Protein AF-A0A097SPN0-F1 (afdb_monomer_lite)

Foldseek 3Di:
DDFFLAPPGRDPQWDWDQADDDPPDDDSDTGIHHPVVNVQSVDNPFDKDQDDPPDDRHIYGAQSLLVPPDKDFPFWDLDWDWAADDDDDDDGPRTATWTWTFIDRPNDDGTDTDTDGDPPPCVVVVNVVSVVVVVVVVPDPPDD

Radius of gyration: 19.62 Å; chains: 1; bounding box: 49×32×49 Å

Sequence (144 aa):
MSTCEALGCARTDVRPHTLKKTSGFEFPAEAVLCPEHIAITSNPSSEWIFSPDGMPRTLLVGNDLSTLDEYVVTHLDASIGSGSTLRVEAPVVDDGYYLTLHARRRGEPSPTAMKLQIPLGQEKKIAQQLEEVAGLLRTMPDIE

Structure (mmCIF, N/CA/C/O backbone):
data_AF-A0A097SPN0-F1
#
_entry.id   AF-A0A097SPN0-F1
#
loop_
_atom_site.group_PDB
_atom_site.id
_atom_site.type_symbol
_atom_site.label_atom_id
_atom_site.label_alt_id
_atom_site.label_comp_id
_atom_site.label_asym_id
_atom_site.label_entity_id
_atom_site.label_seq_id
_atom_site.pdbx_PDB_ins_code
_atom_site.Cartn_x
_atom_site.Cartn_y
_atom_site.Cartn_z
_atom_site.occupancy
_atom_site.B_iso_or_equiv
_atom_site.auth_seq_id
_atom_site.auth_comp_id
_atom_site.auth_asym_id
_atom_site.auth_atom_id
_atom_site.pdbx_PDB_model_num
ATOM 1 N N . MET A 1 1 ? 16.396 -13.860 -23.520 1.00 62.47 1 MET A N 1
ATOM 2 C CA . MET A 1 1 ? 16.611 -12.455 -23.114 1.00 62.47 1 MET A CA 1
ATOM 3 C C . MET A 1 1 ? 15.811 -12.233 -21.851 1.00 62.47 1 MET A C 1
ATOM 5 O O . MET A 1 1 ? 14.666 -12.664 -21.825 1.00 62.47 1 MET A O 1
ATOM 9 N N . SER A 1 2 ? 16.411 -11.649 -20.817 1.00 80.88 2 SER A N 1
ATOM 10 C CA . SER A 1 2 ? 15.674 -11.289 -19.603 1.00 80.88 2 SER A CA 1
ATOM 11 C C . SER A 1 2 ? 14.821 -10.052 -19.877 1.00 80.88 2 SER A C 1
ATOM 13 O O . SER A 1 2 ? 15.270 -9.133 -20.562 1.00 80.88 2 SER A O 1
ATOM 15 N N . THR A 1 3 ? 13.594 -10.047 -19.372 1.00 90.25 3 THR A N 1
ATOM 16 C CA . THR A 1 3 ? 12.684 -8.897 -19.412 1.00 90.25 3 THR A CA 1
ATOM 17 C C . THR A 1 3 ? 12.626 -8.237 -18.043 1.00 90.25 3 THR A C 1
ATOM 19 O O . THR A 1 3 ? 13.098 -8.794 -17.052 1.00 90.25 3 THR A O 1
ATOM 22 N N . CYS A 1 4 ? 12.068 -7.031 -17.993 1.00 91.69 4 CYS A N 1
ATOM 23 C CA . CYS A 1 4 ? 11.848 -6.322 -16.741 1.00 91.69 4 CYS A CA 1
ATOM 24 C C . CYS A 1 4 ? 10.912 -7.141 -15.843 1.00 91.69 4 CYS A C 1
ATOM 26 O O . CYS A 1 4 ? 9.898 -7.644 -16.315 1.00 91.69 4 CYS A O 1
ATOM 28 N N . GLU A 1 5 ? 11.216 -7.234 -14.549 1.00 91.19 5 GLU A N 1
ATOM 29 C CA . GLU A 1 5 ? 10.370 -7.939 -13.573 1.00 91.19 5 GLU A CA 1
ATOM 30 C C . GLU A 1 5 ? 9.100 -7.151 -13.193 1.00 91.19 5 GLU A C 1
ATOM 32 O O . GLU A 1 5 ? 8.310 -7.619 -12.380 1.00 91.19 5 GLU A O 1
ATOM 37 N N . ALA A 1 6 ? 8.872 -5.966 -13.767 1.00 90.00 6 ALA A N 1
ATOM 38 C CA . ALA A 1 6 ? 7.634 -5.217 -13.572 1.00 90.00 6 ALA A CA 1
ATOM 39 C C . ALA A 1 6 ? 6.478 -5.870 -14.329 1.00 90.00 6 ALA A C 1
ATOM 41 O O . ALA A 1 6 ? 6.633 -6.234 -15.500 1.00 90.00 6 ALA A O 1
ATOM 42 N N . LEU A 1 7 ? 5.328 -6.009 -13.665 1.00 88.56 7 LEU A N 1
ATOM 43 C CA . LEU A 1 7 ? 4.143 -6.625 -14.252 1.00 88.56 7 LEU A CA 1
ATOM 44 C C . LEU A 1 7 ? 3.793 -5.941 -15.583 1.00 88.56 7 LEU A C 1
ATOM 46 O O . LEU A 1 7 ? 3.774 -4.721 -15.695 1.00 88.56 7 LEU A O 1
ATOM 50 N N . GLY A 1 8 ? 3.587 -6.742 -16.631 1.00 86.88 8 GLY A N 1
ATOM 51 C CA . GLY A 1 8 ? 3.228 -6.236 -17.961 1.00 86.88 8 GLY A CA 1
ATOM 52 C C . GLY A 1 8 ? 4.340 -5.493 -18.720 1.00 86.88 8 GLY A C 1
ATOM 53 O O . GLY A 1 8 ? 4.116 -5.070 -19.855 1.00 86.88 8 GLY A O 1
ATOM 54 N N . CYS A 1 9 ? 5.548 -5.352 -18.166 1.00 90.38 9 CYS A N 1
ATOM 55 C CA . CYS A 1 9 ? 6.640 -4.651 -18.835 1.00 90.38 9 CYS A CA 1
ATOM 56 C C . CYS A 1 9 ? 7.409 -5.568 -19.804 1.00 90.38 9 CYS A C 1
ATOM 58 O O . CYS A 1 9 ? 8.071 -6.522 -19.404 1.00 90.38 9 CYS A O 1
ATOM 60 N N . ALA A 1 10 ? 7.398 -5.229 -21.096 1.00 92.19 10 ALA A N 1
ATOM 61 C CA . ALA A 1 10 ? 8.094 -5.983 -22.147 1.00 92.19 10 ALA A CA 1
ATOM 62 C C . ALA A 1 10 ? 9.530 -5.497 -22.439 1.00 92.19 10 ALA A C 1
ATOM 64 O O . ALA A 1 10 ? 10.173 -5.978 -23.373 1.00 92.19 10 ALA A O 1
ATOM 65 N N . ARG A 1 11 ? 10.043 -4.521 -21.679 1.00 93.19 11 ARG A N 1
ATOM 66 C CA . ARG A 1 11 ? 11.384 -3.963 -21.902 1.00 93.19 11 ARG A CA 1
ATOM 67 C C . ARG A 1 11 ? 12.483 -4.984 -21.616 1.00 93.19 11 ARG A C 1
ATOM 69 O O . ARG A 1 11 ? 12.406 -5.741 -20.649 1.00 93.19 11 ARG A O 1
ATOM 76 N N . THR A 1 12 ? 13.521 -4.961 -22.447 1.00 93.44 12 THR A N 1
ATOM 77 C CA . THR A 1 12 ? 14.679 -5.871 -22.383 1.00 93.44 12 THR A CA 1
ATOM 78 C C . THR A 1 12 ? 15.987 -5.156 -22.045 1.00 93.44 12 THR A C 1
ATOM 80 O O . THR A 1 12 ? 17.001 -5.809 -21.815 1.00 93.44 12 THR A O 1
ATOM 83 N N . ASP A 1 13 ? 15.993 -3.823 -22.017 1.00 95.06 13 ASP A N 1
ATOM 84 C CA . ASP A 1 13 ? 17.093 -2.986 -21.537 1.00 95.06 13 ASP A CA 1
ATOM 85 C C . ASP A 1 13 ? 17.121 -2.999 -20.003 1.00 95.06 13 ASP A C 1
ATOM 87 O O . ASP A 1 13 ? 16.783 -2.028 -19.337 1.00 95.06 13 ASP A O 1
ATOM 91 N N . VAL A 1 14 ? 17.467 -4.146 -19.423 1.00 94.38 14 VAL A N 1
ATOM 92 C CA . VAL A 1 14 ? 17.341 -4.390 -17.982 1.00 94.38 14 VAL A CA 1
ATOM 93 C C . VAL A 1 14 ? 18.682 -4.558 -17.290 1.00 94.38 14 VAL A C 1
ATOM 95 O O . VAL A 1 14 ? 19.665 -4.991 -17.891 1.00 94.38 14 VAL A O 1
ATOM 98 N N . ARG A 1 15 ? 18.717 -4.242 -15.995 1.00 92.88 15 ARG A N 1
ATOM 99 C CA . ARG A 1 15 ? 19.872 -4.472 -15.124 1.00 92.88 15 ARG A CA 1
ATOM 100 C C . ARG A 1 15 ? 19.431 -4.839 -13.704 1.00 92.88 15 ARG A C 1
ATOM 102 O O . ARG A 1 15 ? 18.342 -4.429 -13.297 1.00 92.88 15 ARG A O 1
ATOM 109 N N . PRO A 1 16 ? 20.266 -5.566 -12.943 1.00 91.44 16 PRO A N 1
ATOM 110 C CA . PRO A 1 16 ? 20.047 -5.752 -11.516 1.00 91.44 16 PRO A CA 1
ATOM 111 C C . PRO A 1 16 ? 19.952 -4.406 -10.789 1.00 91.44 16 PRO A C 1
ATOM 113 O O . PRO A 1 16 ? 20.699 -3.468 -11.083 1.00 91.44 16 PRO A O 1
ATOM 116 N N . HIS A 1 17 ? 19.030 -4.319 -9.842 1.00 90.31 17 HIS A N 1
ATOM 117 C CA . HIS A 1 17 ? 18.793 -3.160 -9.002 1.00 90.31 17 HIS A CA 1
ATOM 118 C C . HIS A 1 17 ? 18.458 -3.617 -7.585 1.00 90.31 17 HIS A C 1
ATOM 120 O O . HIS A 1 17 ? 17.536 -4.404 -7.373 1.00 90.31 17 HIS A O 1
ATOM 126 N N . THR A 1 18 ? 19.213 -3.114 -6.613 1.00 87.69 18 THR A N 1
ATOM 127 C CA . THR A 1 18 ? 18.944 -3.349 -5.196 1.00 87.69 18 THR A CA 1
ATOM 128 C C . THR A 1 18 ? 17.775 -2.482 -4.753 1.00 87.69 18 THR A C 1
ATOM 130 O O . THR A 1 18 ? 17.868 -1.252 -4.776 1.00 87.69 18 THR A O 1
ATOM 133 N N . LEU A 1 19 ? 16.685 -3.122 -4.336 1.00 83.19 19 LEU A N 1
ATOM 134 C CA . LEU A 1 19 ? 15.524 -2.426 -3.799 1.00 83.19 19 LEU A CA 1
ATOM 135 C C . LEU A 1 19 ? 15.856 -1.835 -2.422 1.00 83.19 19 LEU A C 1
ATOM 137 O O . LEU A 1 19 ? 16.489 -2.477 -1.581 1.00 83.19 19 LEU A O 1
ATOM 141 N N . LYS A 1 20 ? 15.453 -0.581 -2.192 1.00 71.94 20 LYS A N 1
ATOM 142 C CA . LYS A 1 20 ? 15.627 0.075 -0.891 1.00 71.94 20 LYS A CA 1
ATOM 143 C C . LYS A 1 20 ? 14.583 -0.449 0.094 1.00 71.94 20 LYS A C 1
ATOM 145 O O . LYS A 1 20 ? 13.440 -0.687 -0.284 1.00 71.94 20 LYS A O 1
ATOM 150 N N . LYS A 1 21 ? 14.968 -0.579 1.367 1.00 62.38 21 LYS A N 1
ATOM 151 C CA . LYS A 1 21 ? 14.056 -0.970 2.449 1.00 62.38 21 LYS A CA 1
ATOM 152 C C . LYS A 1 21 ? 12.933 0.066 2.564 1.00 62.38 21 LYS A C 1
ATOM 154 O O . LYS A 1 21 ? 13.217 1.243 2.775 1.00 62.38 21 LYS A O 1
ATOM 159 N N . THR A 1 22 ? 11.684 -0.369 2.437 1.00 57.62 22 THR A N 1
ATOM 160 C CA . THR A 1 22 ? 10.501 0.456 2.708 1.00 57.62 22 THR A CA 1
ATOM 161 C C . THR A 1 22 ? 9.946 0.120 4.092 1.00 57.62 22 THR A C 1
ATOM 163 O O . THR A 1 22 ? 10.174 -0.966 4.635 1.00 57.62 22 THR A O 1
ATOM 166 N N . SER A 1 23 ? 9.264 1.078 4.719 1.00 46.28 23 SER A N 1
ATOM 167 C CA . SER A 1 23 ? 8.588 0.878 6.000 1.00 46.28 23 SER A CA 1
ATOM 168 C C . SER A 1 23 ? 7.436 -0.116 5.819 1.00 46.28 23 SER A C 1
ATOM 170 O O . SER A 1 23 ? 6.386 0.221 5.287 1.00 46.28 23 SER A O 1
ATOM 172 N N . GLY A 1 24 ? 7.641 -1.363 6.246 1.00 44.56 24 GLY A N 1
ATOM 173 C CA . GLY A 1 24 ? 6.582 -2.378 6.322 1.00 44.56 24 GLY A CA 1
ATOM 174 C C . GLY A 1 24 ? 6.875 -3.693 5.606 1.00 44.56 24 GLY A C 1
ATOM 175 O O . GLY A 1 24 ? 6.220 -4.681 5.914 1.00 44.56 24 GLY A O 1
ATOM 176 N N . PHE A 1 25 ? 7.882 -3.749 4.730 1.00 49.34 25 PHE A N 1
ATOM 177 C CA . PHE A 1 25 ? 8.277 -4.995 4.075 1.00 49.34 25 PHE A CA 1
ATOM 178 C C . PHE A 1 25 ? 9.802 -5.120 3.987 1.00 49.34 25 PHE A C 1
ATOM 180 O O . PHE A 1 25 ? 10.491 -4.298 3.380 1.00 49.34 25 PHE A O 1
ATOM 187 N N . GLU A 1 26 ? 10.354 -6.152 4.628 1.00 47.19 26 GLU A N 1
ATOM 188 C CA . GLU A 1 26 ? 11.781 -6.456 4.557 1.00 47.19 26 GLU A CA 1
ATOM 189 C C . GLU A 1 26 ? 12.088 -7.209 3.263 1.00 47.19 26 GLU A C 1
ATOM 191 O O . GLU A 1 26 ? 11.953 -8.425 3.199 1.00 47.19 26 GLU A O 1
ATOM 196 N N . PHE A 1 27 ? 12.537 -6.501 2.228 1.00 54.91 27 PHE A N 1
ATOM 197 C CA . PHE A 1 27 ? 13.043 -7.152 1.023 1.00 54.91 27 PHE A CA 1
ATOM 198 C C . PHE A 1 27 ? 14.456 -6.664 0.704 1.00 54.91 27 PHE A C 1
ATOM 200 O O . PHE A 1 27 ? 14.617 -5.679 -0.014 1.00 54.91 27 PHE A O 1
ATOM 207 N N . PRO A 1 28 ? 15.512 -7.362 1.164 1.00 57.75 28 PRO A N 1
ATOM 208 C CA . PRO A 1 28 ? 16.837 -7.250 0.563 1.00 57.75 28 PRO A CA 1
ATOM 209 C C . PRO A 1 28 ? 16.848 -7.989 -0.789 1.00 57.75 28 PRO A C 1
ATOM 211 O O . PRO A 1 28 ? 17.666 -8.875 -1.021 1.00 57.75 28 PRO A O 1
ATOM 214 N N . ALA A 1 29 ? 15.883 -7.695 -1.663 1.00 68.75 29 ALA A N 1
ATOM 215 C CA . ALA A 1 29 ? 15.743 -8.357 -2.949 1.00 68.75 29 ALA A CA 1
ATOM 216 C C . ALA A 1 29 ? 16.426 -7.517 -4.034 1.00 68.75 29 ALA A C 1
ATOM 218 O O . ALA A 1 29 ? 16.119 -6.340 -4.231 1.00 68.75 29 ALA A O 1
ATOM 219 N N . GLU A 1 30 ? 17.362 -8.133 -4.751 1.00 82.50 30 GLU A N 1
ATOM 220 C CA . GLU A 1 30 ? 17.774 -7.640 -6.062 1.00 82.50 30 GLU A CA 1
ATOM 221 C C . GLU A 1 30 ? 16.672 -7.958 -7.075 1.00 82.50 30 GLU A C 1
ATOM 223 O O . GLU A 1 30 ? 16.174 -9.086 -7.105 1.00 82.50 30 GLU A O 1
ATOM 228 N N . ALA A 1 31 ? 16.306 -6.976 -7.899 1.00 87.25 31 ALA A N 1
ATOM 229 C CA . ALA A 1 31 ? 15.339 -7.116 -8.983 1.00 87.25 31 ALA A CA 1
ATOM 230 C C . ALA A 1 31 ? 15.976 -6.763 -10.335 1.00 87.25 31 ALA A C 1
ATOM 232 O O . ALA A 1 31 ? 16.858 -5.908 -10.410 1.00 87.25 31 ALA A O 1
ATOM 233 N N . VAL A 1 32 ? 15.538 -7.397 -11.421 1.00 91.62 32 VAL A N 1
ATOM 234 C CA . VAL A 1 32 ? 15.996 -7.097 -12.788 1.00 91.62 32 VAL A CA 1
ATOM 235 C C . VAL A 1 32 ? 15.021 -6.115 -13.435 1.00 91.62 32 VAL A C 1
ATOM 237 O O . VAL A 1 32 ? 13.925 -6.486 -13.853 1.00 91.62 32 VAL A O 1
ATOM 240 N N . LEU A 1 33 ? 15.415 -4.842 -13.520 1.00 92.31 33 LEU A N 1
ATOM 241 C CA . LEU A 1 33 ? 14.529 -3.736 -13.896 1.00 92.31 33 LEU A CA 1
ATOM 242 C C . LEU A 1 33 ? 15.084 -2.909 -15.063 1.00 92.31 33 LEU A C 1
ATOM 244 O O . LEU A 1 33 ? 16.298 -2.794 -15.245 1.00 92.31 33 LEU A O 1
ATOM 248 N N . CYS A 1 34 ? 14.189 -2.301 -15.843 1.00 95.19 34 CYS A N 1
ATOM 249 C CA . CYS A 1 34 ? 14.538 -1.300 -16.856 1.00 95.19 34 CYS A CA 1
ATOM 250 C C . CYS A 1 34 ? 14.760 0.092 -16.216 1.00 95.19 34 CYS A C 1
ATOM 252 O O . CYS A 1 34 ? 14.366 0.301 -15.062 1.00 95.19 34 CYS A O 1
ATOM 254 N N . PRO A 1 35 ? 15.356 1.074 -16.926 1.00 95.88 35 PRO A N 1
ATOM 255 C CA . PRO A 1 35 ? 15.675 2.391 -16.365 1.00 95.88 35 PRO A CA 1
ATOM 256 C C . PRO A 1 35 ? 14.486 3.124 -15.728 1.00 95.88 35 PRO A C 1
ATOM 258 O O . PRO A 1 35 ? 14.656 3.802 -14.720 1.00 95.88 35 PRO A O 1
ATOM 261 N N . GLU A 1 36 ? 13.288 2.958 -16.286 1.00 94.38 36 GLU A N 1
ATOM 262 C CA . GLU A 1 36 ? 12.057 3.581 -15.790 1.00 94.38 36 GLU A CA 1
ATOM 263 C C . GLU A 1 36 ? 11.623 3.016 -14.435 1.00 94.38 36 GLU A C 1
ATOM 265 O O . GLU A 1 36 ? 11.417 3.772 -13.488 1.00 94.38 36 GLU A O 1
ATOM 270 N N . HIS A 1 37 ? 11.571 1.690 -14.294 1.00 92.81 37 HIS A N 1
ATOM 271 C CA . HIS A 1 37 ? 11.190 1.067 -13.026 1.00 92.81 37 HIS A CA 1
ATOM 272 C C . HIS A 1 37 ? 12.245 1.259 -11.940 1.00 92.81 37 HIS A C 1
ATOM 274 O O . HIS A 1 37 ? 11.885 1.384 -10.777 1.00 92.81 37 HIS A O 1
ATOM 280 N N . ILE A 1 38 ? 13.524 1.385 -12.310 1.00 92.75 38 ILE A N 1
ATOM 281 C CA . ILE A 1 38 ? 14.576 1.787 -11.367 1.00 92.75 38 ILE A CA 1
ATOM 282 C C . ILE A 1 38 ? 14.314 3.191 -10.819 1.00 92.75 38 ILE A C 1
ATOM 284 O O . ILE A 1 38 ? 14.524 3.429 -9.631 1.00 92.75 38 ILE A O 1
ATOM 288 N N . ALA A 1 39 ? 13.867 4.127 -11.661 1.00 91.75 39 ALA A N 1
ATOM 289 C CA . ALA A 1 39 ? 13.537 5.476 -11.213 1.00 91.75 39 ALA A CA 1
ATOM 290 C C . ALA A 1 39 ? 12.357 5.465 -10.226 1.00 91.75 39 ALA A C 1
ATOM 292 O O . ALA A 1 39 ? 12.427 6.139 -9.200 1.00 91.75 39 ALA A O 1
ATOM 293 N N . ILE A 1 40 ? 11.329 4.649 -10.492 1.00 89.44 40 ILE A N 1
ATOM 294 C CA . ILE A 1 40 ? 10.176 4.460 -9.598 1.00 89.44 40 ILE A CA 1
ATOM 295 C C . ILE A 1 40 ? 10.619 3.860 -8.258 1.00 89.44 40 ILE A C 1
ATOM 297 O O . ILE A 1 40 ? 10.364 4.452 -7.215 1.00 89.44 40 ILE A O 1
ATOM 301 N N . THR A 1 41 ? 11.341 2.734 -8.257 1.00 87.56 41 THR A N 1
ATOM 302 C CA . THR A 1 41 ? 11.749 2.053 -7.012 1.00 87.56 41 THR A CA 1
ATOM 303 C C . THR A 1 41 ? 12.795 2.826 -6.210 1.00 87.56 41 THR A C 1
ATOM 305 O O . THR A 1 41 ? 12.975 2.589 -5.016 1.00 87.56 41 THR A O 1
ATOM 308 N N . SER A 1 42 ? 13.492 3.770 -6.846 1.00 86.50 42 SER A N 1
ATOM 309 C CA . SER A 1 42 ? 14.458 4.652 -6.184 1.00 86.50 42 SER A CA 1
ATOM 310 C C . SER A 1 42 ? 13.823 5.894 -5.555 1.00 86.50 42 SER A C 1
ATOM 312 O O . SER A 1 42 ? 14.483 6.533 -4.728 1.00 86.50 42 SER A O 1
ATOM 314 N N . ASN A 1 43 ? 12.592 6.244 -5.947 1.00 83.81 43 ASN A N 1
ATOM 315 C CA . ASN A 1 43 ? 11.868 7.410 -5.459 1.00 83.81 43 ASN A CA 1
ATOM 316 C C . ASN A 1 43 ? 11.113 7.066 -4.157 1.00 83.81 43 ASN A C 1
ATOM 318 O O . ASN A 1 43 ? 10.209 6.231 -4.195 1.00 83.81 43 ASN A O 1
ATOM 322 N N . PRO A 1 44 ? 11.429 7.712 -3.017 1.00 75.81 44 PRO A N 1
ATOM 323 C CA . PRO A 1 44 ? 10.780 7.418 -1.737 1.00 75.81 44 PRO A CA 1
ATOM 324 C C . PRO A 1 44 ? 9.276 7.728 -1.721 1.00 75.81 44 PRO A C 1
ATOM 326 O O . PRO A 1 44 ? 8.547 7.127 -0.941 1.00 75.81 44 PRO A O 1
ATOM 329 N N . SER A 1 45 ? 8.797 8.628 -2.583 1.00 77.19 45 SER A N 1
ATOM 330 C CA . SER A 1 45 ? 7.375 8.984 -2.671 1.00 77.19 45 SER A CA 1
ATOM 331 C C . SER A 1 45 ? 6.572 8.053 -3.586 1.00 77.19 45 SER A C 1
ATOM 333 O O . SER A 1 45 ? 5.365 8.230 -3.728 1.00 77.19 45 SER A O 1
ATOM 335 N N . SER A 1 46 ? 7.225 7.108 -4.267 1.00 80.94 46 SER A N 1
ATOM 336 C CA . SER A 1 46 ? 6.553 6.166 -5.163 1.00 80.94 46 SER A CA 1
ATOM 337 C C . SER A 1 46 ? 6.139 4.905 -4.419 1.00 80.94 46 SER A C 1
ATOM 339 O O . SER A 1 46 ? 6.944 4.284 -3.729 1.00 80.94 46 SER A O 1
ATOM 341 N N . GLU A 1 47 ? 4.891 4.485 -4.613 1.00 80.00 47 GLU A N 1
ATOM 342 C CA . GLU A 1 47 ? 4.413 3.200 -4.114 1.00 80.00 47 GLU A CA 1
ATOM 343 C C . GLU A 1 47 ? 4.810 2.073 -5.066 1.00 80.00 47 GLU A C 1
ATOM 345 O O . GLU A 1 47 ? 4.569 2.141 -6.275 1.00 80.00 47 GLU A O 1
ATOM 350 N N . TRP A 1 48 ? 5.388 1.013 -4.512 1.00 85.19 48 TRP A N 1
ATOM 351 C CA . TRP A 1 48 ? 5.715 -0.207 -5.234 1.00 85.19 48 TRP A CA 1
ATOM 352 C C . TRP A 1 48 ? 5.792 -1.385 -4.261 1.00 85.19 48 TRP A C 1
ATOM 354 O O . TRP A 1 48 ? 6.103 -1.211 -3.082 1.00 85.19 48 TRP A O 1
ATOM 364 N N . ILE A 1 49 ? 5.510 -2.587 -4.759 1.00 81.88 49 ILE A N 1
ATOM 365 C CA . ILE A 1 49 ? 5.653 -3.844 -4.019 1.00 81.88 49 ILE A CA 1
ATOM 366 C C . ILE A 1 49 ? 6.388 -4.836 -4.912 1.00 81.88 49 ILE A C 1
ATOM 368 O O . ILE A 1 49 ? 6.035 -5.012 -6.075 1.00 81.88 49 ILE A O 1
ATOM 372 N N . PHE A 1 50 ? 7.411 -5.494 -4.372 1.00 82.56 50 PHE A N 1
ATOM 373 C CA . PHE A 1 50 ? 8.023 -6.655 -5.011 1.00 82.56 50 PHE A CA 1
ATOM 374 C C . PHE A 1 50 ? 7.426 -7.907 -4.380 1.00 82.56 50 PHE A C 1
ATOM 376 O O . PHE A 1 50 ? 7.393 -7.994 -3.155 1.00 82.56 50 PHE A O 1
ATOM 383 N N . SER A 1 51 ? 6.892 -8.800 -5.218 1.00 72.56 51 SER A N 1
ATOM 384 C CA . SER A 1 51 ? 5.960 -9.862 -4.823 1.00 72.56 51 SER A CA 1
ATOM 385 C C . SER A 1 51 ? 6.278 -10.507 -3.467 1.00 72.56 51 SER A C 1
ATOM 387 O O . SER A 1 51 ? 7.372 -11.058 -3.310 1.00 72.56 51 SER A O 1
ATOM 389 N N . PRO A 1 52 ? 5.326 -10.480 -2.514 1.00 59.34 52 PRO A N 1
ATOM 390 C CA . PRO A 1 52 ? 5.414 -11.280 -1.302 1.00 59.34 52 PRO A CA 1
ATOM 391 C C . PRO A 1 52 ? 5.327 -12.778 -1.641 1.00 59.34 52 PRO A C 1
ATOM 393 O O . PRO A 1 52 ? 4.869 -13.159 -2.723 1.00 59.34 52 PRO A O 1
ATOM 396 N N . ASP A 1 53 ? 5.808 -13.620 -0.725 1.00 52.62 53 ASP A N 1
ATOM 397 C CA . ASP A 1 53 ? 5.952 -15.072 -0.892 1.00 52.62 53 ASP A CA 1
ATOM 398 C C . ASP A 1 53 ? 4.753 -15.742 -1.601 1.00 52.62 53 ASP A C 1
ATOM 400 O O . ASP A 1 53 ? 3.596 -15.533 -1.243 1.00 52.62 53 ASP A O 1
ATOM 404 N N . GLY A 1 54 ? 5.033 -16.595 -2.595 1.00 54.31 54 GLY A N 1
ATOM 405 C CA . GLY A 1 54 ? 4.026 -17.407 -3.300 1.00 54.31 54 GLY A CA 1
ATOM 406 C C . GLY A 1 54 ? 3.573 -16.884 -4.671 1.00 54.31 54 GLY A C 1
ATOM 407 O O . GLY A 1 54 ? 2.927 -17.631 -5.407 1.00 54.31 54 GLY A O 1
A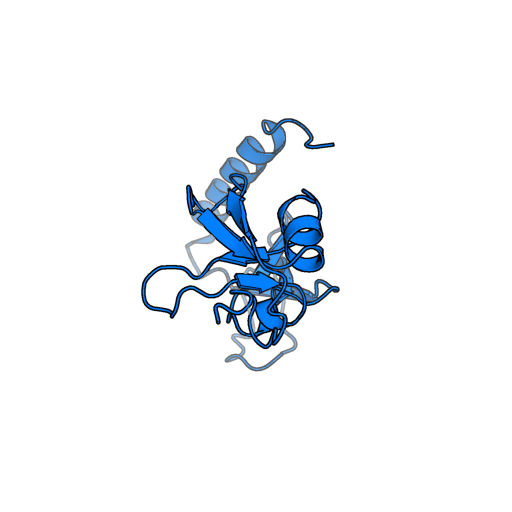TOM 408 N N . MET A 1 55 ? 3.951 -15.663 -5.061 1.00 58.25 55 MET A N 1
ATOM 409 C CA . MET A 1 55 ? 3.779 -15.145 -6.427 1.00 58.25 55 MET A CA 1
ATOM 410 C C . MET A 1 55 ? 5.077 -15.252 -7.253 1.00 58.25 55 MET A C 1
ATOM 412 O O . MET A 1 55 ? 6.170 -15.314 -6.679 1.00 58.25 55 MET A O 1
ATOM 416 N N . PRO A 1 56 ? 5.005 -15.297 -8.603 1.00 66.12 56 PRO A N 1
ATOM 417 C CA . PRO A 1 56 ? 6.194 -15.120 -9.436 1.00 66.12 56 PRO A CA 1
ATOM 418 C C . PRO A 1 56 ? 6.908 -13.818 -9.049 1.00 66.12 56 PRO A C 1
ATOM 420 O O . PRO A 1 56 ? 6.262 -12.855 -8.653 1.00 66.12 56 PRO A O 1
ATOM 423 N N . ARG A 1 57 ? 8.245 -13.790 -9.148 1.00 74.62 57 ARG A N 1
ATOM 424 C CA . ARG A 1 57 ? 9.068 -12.605 -8.849 1.00 74.62 57 ARG A CA 1
ATOM 425 C C . ARG A 1 57 ? 8.634 -11.432 -9.727 1.00 74.62 57 ARG A C 1
ATOM 427 O O . ARG A 1 57 ? 9.072 -11.308 -10.869 1.00 74.62 57 ARG A O 1
ATOM 434 N N . THR A 1 58 ? 7.723 -10.614 -9.221 1.00 83.44 58 THR A N 1
ATOM 435 C CA . THR A 1 58 ? 7.082 -9.560 -10.000 1.00 83.44 58 THR A CA 1
ATOM 436 C C . THR A 1 58 ? 6.969 -8.292 -9.172 1.00 83.44 58 THR A C 1
ATOM 438 O O . THR A 1 58 ? 6.491 -8.317 -8.036 1.00 83.44 58 THR A O 1
ATOM 441 N N . LEU A 1 59 ? 7.432 -7.190 -9.755 1.00 87.69 59 LEU A N 1
ATOM 442 C CA . LEU A 1 59 ? 7.280 -5.838 -9.245 1.00 87.69 59 LEU A CA 1
ATOM 443 C C . LEU A 1 59 ? 5.915 -5.288 -9.684 1.00 87.69 59 LEU A C 1
ATOM 445 O O . LEU A 1 59 ? 5.607 -5.249 -10.875 1.00 87.69 59 LEU A O 1
ATOM 449 N N . LEU A 1 60 ? 5.125 -4.836 -8.718 1.00 86.50 60 LEU A N 1
ATOM 450 C CA . LEU A 1 60 ? 3.876 -4.109 -8.909 1.00 86.50 60 LEU A CA 1
ATOM 451 C C . LEU A 1 60 ? 4.133 -2.623 -8.647 1.00 86.50 60 LEU A C 1
ATOM 453 O O . LEU A 1 60 ? 4.719 -2.263 -7.622 1.00 86.50 60 LEU A O 1
ATOM 457 N N . VAL A 1 61 ? 3.690 -1.763 -9.562 1.00 86.69 61 VAL A N 1
ATOM 458 C CA . VAL A 1 61 ? 3.830 -0.303 -9.465 1.00 86.69 61 VAL A CA 1
ATOM 459 C C . VAL A 1 61 ? 2.531 0.379 -9.884 1.00 86.69 61 VAL A C 1
ATOM 461 O O . VAL A 1 61 ? 1.791 -0.136 -10.720 1.00 86.69 61 VAL A O 1
ATOM 464 N N . GLY A 1 62 ? 2.250 1.556 -9.321 1.00 82.12 62 GLY A N 1
ATOM 465 C CA . GLY A 1 62 ? 1.100 2.371 -9.725 1.00 82.12 62 GLY A CA 1
ATOM 466 C C . GLY A 1 62 ? -0.226 1.600 -9.696 1.00 82.12 62 GLY A C 1
ATOM 467 O O . GLY A 1 62 ? -0.570 0.989 -8.686 1.00 82.12 62 GLY A O 1
ATOM 468 N N . ASN A 1 63 ? -0.956 1.605 -10.814 1.00 79.31 63 ASN A N 1
ATOM 469 C CA . ASN A 1 63 ? -2.273 0.969 -10.918 1.00 79.31 63 ASN A CA 1
ATOM 470 C C . ASN A 1 63 ? -2.232 -0.554 -10.735 1.00 79.31 63 ASN A C 1
ATOM 472 O O . ASN A 1 63 ? -3.228 -1.125 -10.295 1.00 79.31 63 ASN A O 1
ATOM 476 N N . ASP A 1 64 ? -1.106 -1.220 -11.012 1.00 82.69 64 ASP A N 1
ATOM 477 C CA . ASP A 1 64 ? -0.990 -2.671 -10.813 1.00 82.69 64 ASP A CA 1
ATOM 478 C C . ASP A 1 64 ? -1.088 -3.042 -9.331 1.00 82.69 64 ASP A C 1
ATOM 480 O O . ASP A 1 64 ? -1.490 -4.151 -8.991 1.00 82.69 64 ASP A O 1
ATOM 484 N N . LEU A 1 65 ? -0.808 -2.099 -8.427 1.00 80.38 65 LEU A N 1
ATOM 485 C CA . LEU A 1 65 ? -1.001 -2.300 -6.994 1.00 80.38 65 LEU A CA 1
ATOM 486 C C . LEU A 1 65 ? -2.477 -2.471 -6.611 1.00 80.38 65 LEU A C 1
ATOM 488 O O . LEU A 1 65 ? -2.744 -3.031 -5.555 1.00 80.38 65 LEU A O 1
ATOM 492 N N . SER A 1 66 ? -3.424 -2.052 -7.458 1.00 77.19 66 SER A N 1
ATOM 493 C CA . SER A 1 66 ? -4.861 -2.283 -7.229 1.00 77.19 66 SER A CA 1
ATOM 494 C C . SER A 1 66 ? -5.258 -3.756 -7.344 1.00 77.19 66 SER A C 1
ATOM 496 O O . SER A 1 66 ? -6.317 -4.153 -6.854 1.00 77.19 66 SER A O 1
ATOM 498 N N . THR A 1 67 ? -4.406 -4.587 -7.956 1.00 76.94 67 THR A N 1
ATOM 499 C CA . THR A 1 67 ? -4.594 -6.045 -7.983 1.00 76.94 67 THR A CA 1
ATOM 500 C C . THR A 1 67 ? -4.452 -6.671 -6.598 1.00 76.94 67 THR A C 1
ATOM 502 O O . THR A 1 67 ? -5.025 -7.730 -6.347 1.00 76.94 67 THR A O 1
ATOM 505 N N . LEU A 1 68 ? -3.743 -5.997 -5.688 1.00 74.38 68 LEU A N 1
ATOM 506 C CA . LEU A 1 68 ? -3.707 -6.350 -4.280 1.00 74.38 68 LEU A CA 1
ATOM 507 C C . LEU A 1 68 ? -5.043 -5.924 -3.661 1.00 74.38 68 LEU A C 1
ATOM 509 O O . LEU A 1 68 ? -5.440 -4.759 -3.754 1.00 74.38 68 LEU A O 1
ATOM 513 N N . ASP A 1 69 ? -5.753 -6.866 -3.040 1.00 74.25 69 ASP A N 1
ATOM 514 C CA . ASP A 1 69 ? -6.974 -6.591 -2.270 1.00 74.25 69 ASP A CA 1
ATOM 515 C C . ASP A 1 69 ? -6.609 -5.978 -0.905 1.00 74.25 69 ASP A C 1
ATOM 517 O O . ASP A 1 69 ? -6.881 -6.517 0.165 1.00 74.25 69 ASP A O 1
ATOM 521 N N . GLU A 1 70 ? -5.873 -4.866 -0.962 1.00 75.06 70 GLU A N 1
ATOM 522 C CA . GLU A 1 70 ? -5.293 -4.169 0.176 1.00 75.06 70 GLU A CA 1
ATOM 523 C C . GLU A 1 70 ? -5.761 -2.716 0.227 1.00 75.06 70 GLU A C 1
ATOM 525 O O . GLU A 1 70 ? -5.785 -1.992 -0.777 1.00 75.06 70 GLU A O 1
ATOM 530 N N . TYR A 1 71 ? -6.041 -2.262 1.445 1.00 74.69 71 TYR A N 1
ATOM 531 C CA . TYR A 1 71 ? -6.350 -0.873 1.743 1.00 74.69 71 TYR A CA 1
ATOM 532 C C . TYR A 1 71 ? -5.194 -0.215 2.484 1.00 74.69 71 TYR A C 1
ATOM 534 O O . TYR A 1 71 ? -4.664 -0.749 3.458 1.00 74.69 71 TYR A O 1
ATOM 542 N N . VAL A 1 72 ? -4.832 0.983 2.036 1.00 75.81 72 VAL A N 1
ATOM 543 C CA . VAL A 1 72 ? -3.872 1.845 2.718 1.00 75.81 72 VAL A CA 1
ATOM 544 C C . VAL A 1 72 ? -4.663 2.852 3.536 1.00 75.81 72 VAL A C 1
ATOM 546 O O . VAL A 1 72 ? -5.350 3.712 2.980 1.00 75.81 72 VAL A O 1
ATOM 549 N N . VAL A 1 73 ? -4.574 2.735 4.860 1.00 76.44 73 VAL A N 1
ATOM 550 C CA . VAL A 1 73 ? -5.148 3.715 5.786 1.00 76.44 73 VAL A CA 1
ATOM 551 C C . VAL A 1 73 ? -4.279 4.966 5.746 1.00 76.44 73 VAL A C 1
ATOM 553 O O . VAL A 1 73 ? -3.100 4.919 6.083 1.00 76.44 73 VAL A O 1
ATOM 556 N N . THR A 1 74 ? -4.858 6.080 5.311 1.00 74.12 74 THR A N 1
ATOM 557 C CA . THR A 1 74 ? -4.167 7.373 5.225 1.00 74.12 74 THR A CA 1
ATOM 558 C C . THR A 1 74 ? -4.429 8.234 6.451 1.00 74.12 74 THR A C 1
ATOM 560 O O . THR A 1 74 ? -3.584 9.032 6.841 1.00 74.12 74 THR A O 1
ATOM 563 N N . HIS A 1 75 ? -5.615 8.102 7.043 1.00 73.19 75 HIS A N 1
ATOM 564 C CA . HIS A 1 75 ? -6.005 8.849 8.229 1.00 73.19 75 HIS A CA 1
ATOM 565 C C . HIS A 1 75 ? -6.996 8.041 9.061 1.00 73.19 75 HIS A C 1
ATOM 567 O O . HIS A 1 75 ? -7.774 7.252 8.526 1.00 73.19 75 HIS A O 1
ATOM 573 N N . LEU A 1 76 ? -6.981 8.262 10.367 1.00 69.62 76 LEU A N 1
ATOM 574 C CA . LEU A 1 76 ? -7.935 7.690 11.298 1.00 69.62 76 LEU A CA 1
ATOM 575 C C . LEU A 1 76 ? -8.508 8.827 12.129 1.00 69.62 76 LEU A C 1
ATOM 577 O O . LEU A 1 76 ? -7.755 9.516 12.819 1.00 69.62 76 LEU A O 1
ATOM 581 N N . ASP A 1 77 ? -9.825 9.002 12.083 1.00 68.44 77 ASP A N 1
ATOM 582 C CA . ASP A 1 77 ? -10.475 9.971 12.947 1.00 68.44 77 ASP A CA 1
ATOM 583 C C . ASP A 1 77 ? -10.441 9.406 14.367 1.00 68.44 77 ASP A C 1
ATOM 585 O O . ASP A 1 77 ? -11.033 8.363 14.656 1.00 68.44 77 ASP A O 1
ATOM 589 N N . ALA A 1 78 ? -9.764 10.101 15.279 1.00 60.34 78 ALA A N 1
ATOM 590 C CA . ALA A 1 78 ? -9.667 9.721 16.689 1.00 60.34 78 ALA A CA 1
ATOM 591 C C . ALA A 1 78 ? -10.981 9.980 17.461 1.00 60.34 78 ALA A C 1
ATOM 593 O O . ALA A 1 78 ? -10.973 10.454 18.595 1.00 60.34 78 ALA A O 1
ATOM 594 N N . SER A 1 79 ? -12.129 9.711 16.838 1.00 59.22 79 SER A N 1
ATOM 595 C CA . SER A 1 79 ? -13.450 9.872 17.435 1.00 59.22 79 SER A CA 1
ATOM 596 C C . SER A 1 79 ? -14.284 8.614 17.223 1.00 59.22 79 SER A C 1
ATOM 598 O O . SER A 1 79 ? -14.425 8.116 16.107 1.00 59.22 79 SER A O 1
ATOM 600 N N . ILE A 1 80 ? -14.836 8.095 18.320 1.00 57.47 80 ILE A N 1
ATOM 601 C CA . ILE A 1 80 ? -15.840 7.036 18.279 1.00 57.47 80 ILE A CA 1
ATOM 602 C C . ILE A 1 80 ? -17.200 7.721 18.173 1.00 57.47 80 ILE A C 1
ATOM 604 O O . ILE A 1 80 ? -17.635 8.402 19.103 1.00 57.47 80 ILE A O 1
ATOM 608 N N . GLY A 1 81 ? -17.857 7.555 17.030 1.00 53.38 81 GLY A N 1
ATOM 609 C CA . GLY A 1 81 ? -19.197 8.082 16.789 1.00 53.38 81 GLY A CA 1
ATOM 610 C C . GLY A 1 81 ? -20.274 7.033 17.057 1.00 53.38 81 GLY A C 1
ATOM 611 O O . GLY A 1 81 ? -20.058 5.842 16.829 1.00 53.38 81 GLY A O 1
ATOM 612 N N . SER A 1 82 ? -21.453 7.472 17.494 1.00 46.38 82 SER A N 1
ATOM 613 C CA . SER A 1 82 ? -22.690 6.694 17.389 1.00 46.38 82 SER A CA 1
ATOM 614 C C . SER A 1 82 ? -23.459 7.137 16.140 1.00 46.38 82 SER A C 1
ATOM 616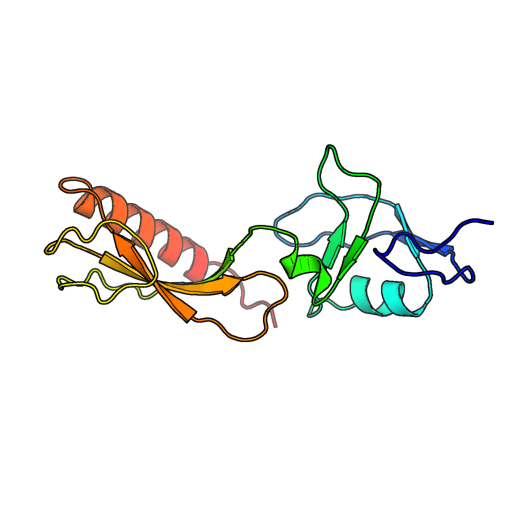 O O . SER A 1 82 ? -23.532 8.330 15.843 1.00 46.38 82 SER A O 1
ATOM 618 N N . GLY A 1 83 ? -24.021 6.201 15.373 1.00 45.25 83 GLY A N 1
ATOM 619 C CA . GLY A 1 83 ? -24.902 6.561 14.257 1.00 45.25 83 GLY A CA 1
ATOM 620 C C . GLY A 1 83 ? -25.248 5.417 13.307 1.00 45.25 83 GLY A C 1
ATOM 621 O O . GLY A 1 83 ? -24.517 4.439 13.205 1.00 45.25 83 GLY A O 1
ATOM 622 N N . SER A 1 84 ? -26.348 5.576 12.576 1.00 38.44 84 SER A N 1
ATOM 623 C CA . SER A 1 84 ? -26.849 4.636 11.564 1.00 38.44 84 SER A CA 1
ATOM 624 C C . SER A 1 84 ? -26.054 4.759 10.250 1.00 38.44 84 SER A C 1
ATOM 626 O O . SER A 1 84 ? -25.636 5.857 9.864 1.00 38.44 84 SER A O 1
ATOM 628 N N . THR A 1 85 ? -25.793 3.648 9.551 1.00 42.66 85 THR A N 1
ATOM 629 C CA . THR A 1 85 ? -24.953 3.614 8.334 1.00 42.66 85 THR A CA 1
ATOM 630 C C . THR A 1 85 ? -25.756 3.691 7.029 1.00 42.66 85 THR A C 1
ATOM 632 O O . THR A 1 85 ? -26.795 3.058 6.878 1.00 42.66 85 THR A O 1
ATOM 635 N N . LEU A 1 86 ? -25.211 4.419 6.044 1.00 32.44 86 LEU A N 1
ATOM 636 C CA . LEU A 1 86 ? -25.577 4.351 4.623 1.00 32.44 86 LEU A CA 1
ATOM 6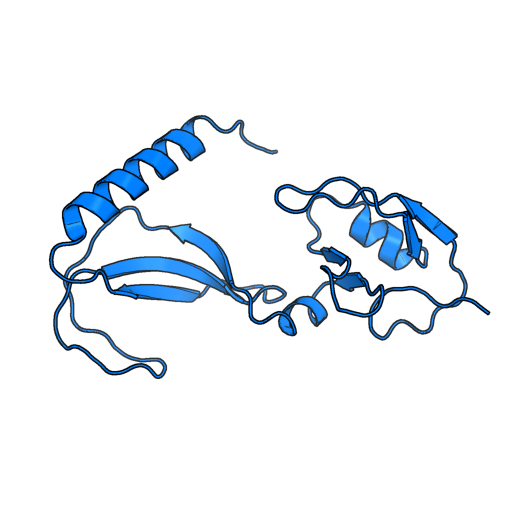37 C C . LEU A 1 86 ? -24.482 3.538 3.903 1.00 32.44 86 LEU A C 1
ATOM 639 O O . LEU A 1 86 ? -23.295 3.779 4.120 1.00 32.44 86 LEU A O 1
ATOM 643 N N . ARG A 1 87 ? -24.887 2.520 3.135 1.00 40.72 87 ARG A N 1
ATOM 644 C CA . ARG A 1 87 ? -24.050 1.397 2.666 1.00 40.72 87 ARG A CA 1
ATOM 645 C C . ARG A 1 87 ? -23.231 1.655 1.398 1.00 40.72 87 ARG A C 1
ATOM 647 O O . ARG A 1 87 ? -23.774 2.146 0.414 1.00 40.72 87 ARG A O 1
ATOM 654 N N . VAL A 1 88 ? -22.050 1.027 1.366 1.00 32.38 88 VAL A N 1
ATOM 655 C CA . VAL A 1 88 ? -21.631 0.135 0.267 1.00 32.38 88 VAL A CA 1
ATOM 656 C C . VAL A 1 88 ? -21.571 -1.294 0.853 1.00 32.38 88 VAL A C 1
ATOM 658 O O . VAL A 1 88 ? -20.725 -1.604 1.678 1.00 32.38 88 VAL A O 1
ATOM 661 N N . GLU A 1 89 ? -22.590 -2.101 0.536 1.00 31.08 89 GLU A N 1
ATOM 662 C CA . GLU A 1 89 ? -22.645 -3.584 0.564 1.00 31.08 89 GLU A CA 1
ATOM 663 C C . GLU A 1 89 ? -22.242 -4.422 1.819 1.00 31.08 89 GLU A C 1
ATOM 665 O O . GLU A 1 89 ? -21.660 -5.490 1.666 1.00 31.08 89 G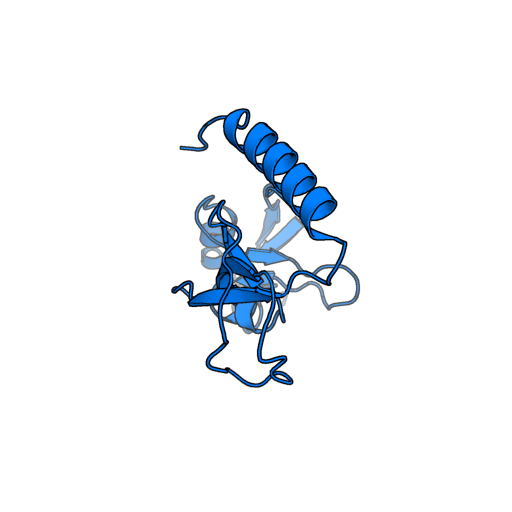LU A O 1
ATOM 670 N N . ALA A 1 90 ? -22.645 -4.079 3.056 1.00 35.00 90 ALA A N 1
ATOM 671 C CA . ALA A 1 90 ? -22.527 -5.009 4.214 1.00 35.00 90 ALA A CA 1
ATOM 672 C C . ALA A 1 90 ? -23.776 -5.039 5.133 1.00 35.00 90 ALA A C 1
ATOM 674 O O . ALA A 1 90 ? -24.348 -3.972 5.345 1.00 35.00 90 ALA A O 1
ATOM 675 N N . PRO A 1 91 ? -24.242 -6.196 5.685 1.00 38.53 91 PRO A N 1
ATOM 676 C CA . PRO A 1 91 ? -25.389 -6.338 6.619 1.00 38.53 91 PRO A CA 1
ATOM 677 C C . PRO A 1 91 ? -25.529 -5.140 7.574 1.00 38.53 91 PRO A C 1
ATOM 679 O O . PRO A 1 91 ? -24.649 -4.932 8.397 1.00 38.53 91 PRO A O 1
ATOM 6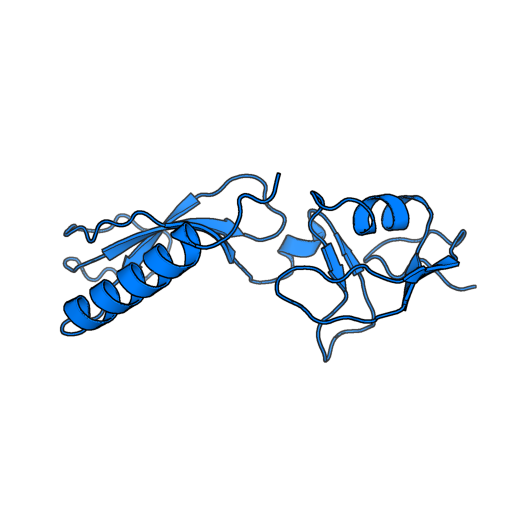82 N N . VAL A 1 92 ? -26.568 -4.302 7.409 1.00 45.00 92 VAL A N 1
ATOM 683 C CA . VAL A 1 92 ? -26.736 -3.105 8.245 1.00 45.00 92 VAL A CA 1
ATOM 684 C C . VAL A 1 92 ? -27.136 -3.609 9.620 1.00 45.00 92 VAL A C 1
ATOM 686 O O . VAL A 1 92 ? -28.160 -4.276 9.753 1.00 45.00 92 VAL A O 1
ATOM 689 N N . VAL A 1 93 ? -26.317 -3.329 10.625 1.00 48.00 93 VAL A N 1
ATOM 690 C CA . VAL A 1 93 ? -26.781 -3.304 12.007 1.00 48.00 93 VAL A CA 1
ATOM 691 C C . VAL A 1 93 ? -27.088 -1.836 12.275 1.00 48.00 93 VAL A C 1
ATOM 693 O O . VAL A 1 93 ? -26.181 -1.008 12.256 1.00 48.00 93 VAL A O 1
ATOM 696 N N . ASP A 1 94 ? -28.374 -1.513 12.417 1.00 53.25 94 ASP A N 1
ATOM 697 C CA . ASP A 1 94 ? -28.889 -0.135 12.366 1.00 53.25 94 ASP A CA 1
ATOM 698 C C . ASP A 1 94 ? -28.369 0.785 13.490 1.00 53.25 94 ASP A C 1
ATOM 700 O O . ASP A 1 94 ? -28.452 2.004 13.348 1.00 53.25 94 ASP A O 1
ATOM 704 N N . ASP A 1 95 ? -27.732 0.234 14.533 1.00 56.00 95 ASP A N 1
ATOM 705 C CA . ASP A 1 95 ? -27.167 0.972 15.668 1.00 56.00 95 ASP A CA 1
ATOM 706 C C . ASP A 1 95 ? -25.829 0.380 16.157 1.00 56.00 95 ASP A C 1
ATOM 708 O O . ASP A 1 95 ? -25.656 -0.838 16.249 1.00 56.00 95 ASP A O 1
ATOM 712 N N . GLY A 1 96 ? -24.866 1.244 16.500 1.00 62.06 96 GLY A N 1
ATOM 713 C CA . GLY A 1 96 ? -23.569 0.831 17.045 1.00 62.06 96 GLY A CA 1
ATOM 714 C C . GLY A 1 96 ? -22.563 1.972 17.209 1.00 62.06 96 GLY A C 1
ATOM 715 O O . GLY A 1 96 ? -22.808 3.107 16.791 1.00 62.06 96 GLY A O 1
ATOM 716 N N . TYR A 1 97 ? -21.422 1.658 17.825 1.00 68.44 97 TYR A N 1
ATOM 717 C CA . TYR A 1 97 ? -20.247 2.527 17.840 1.00 68.44 97 TYR A CA 1
ATOM 718 C C . TYR A 1 97 ? -19.384 2.255 16.610 1.00 68.44 97 TYR A C 1
ATOM 720 O O . TYR A 1 97 ? -19.206 1.102 16.214 1.00 68.44 97 TYR A O 1
ATOM 728 N N . TYR A 1 98 ? -18.834 3.311 16.018 1.00 72.62 98 TYR A N 1
ATOM 729 C CA . TYR A 1 98 ? -18.020 3.214 14.811 1.00 72.62 98 TYR A CA 1
ATOM 730 C C . TYR A 1 98 ? -16.752 4.048 14.925 1.00 72.62 98 TYR A C 1
ATOM 732 O O . TYR A 1 98 ? -16.739 5.099 15.568 1.00 72.62 98 TYR A O 1
ATOM 740 N N . LEU A 1 99 ? -15.714 3.589 14.231 1.00 73.75 99 LEU A N 1
ATOM 741 C CA . LEU A 1 99 ? -14.532 4.377 13.910 1.00 73.75 99 LEU A CA 1
ATOM 742 C C . LEU A 1 99 ? -14.592 4.804 12.456 1.00 73.75 99 LEU A C 1
ATOM 744 O O . LEU A 1 99 ? -14.802 3.966 11.576 1.00 73.75 99 LEU A O 1
ATOM 748 N N . THR A 1 100 ? -14.376 6.088 12.205 1.00 76.50 100 THR A N 1
ATOM 749 C CA . THR A 1 100 ? -14.196 6.584 10.844 1.00 76.50 100 THR A CA 1
ATOM 750 C C . THR A 1 100 ? -12.713 6.545 10.503 1.00 76.50 100 THR A C 1
ATOM 752 O O . THR A 1 100 ? -11.878 7.079 11.228 1.00 76.50 100 THR A O 1
ATOM 755 N N . LEU A 1 101 ? -12.379 5.891 9.398 1.00 75.94 101 LEU A N 1
ATOM 756 C CA . LEU A 1 101 ? -11.031 5.851 8.851 1.00 75.94 101 LEU A CA 1
ATOM 757 C C . LEU A 1 101 ? -11.070 6.272 7.389 1.00 75.94 101 LEU A C 1
ATOM 759 O O . LEU A 1 101 ? -11.980 5.908 6.650 1.00 75.94 101 LEU A O 1
ATOM 763 N N . HIS A 1 102 ? -10.075 7.031 6.961 1.00 78.50 102 HIS A N 1
ATOM 764 C CA . HIS A 1 102 ? -9.860 7.330 5.558 1.00 78.50 102 HIS A CA 1
ATOM 765 C C . HIS A 1 102 ? -8.856 6.328 5.019 1.00 78.50 102 HIS A C 1
ATOM 767 O O . HIS A 1 102 ? -7.700 6.289 5.448 1.00 78.50 102 HIS A O 1
ATOM 773 N N . ALA A 1 103 ? -9.305 5.520 4.071 1.00 78.06 103 ALA A N 1
ATOM 774 C CA . ALA A 1 103 ? -8.454 4.577 3.379 1.00 78.06 103 ALA A CA 1
ATOM 775 C C . ALA A 1 103 ? -8.701 4.659 1.882 1.00 78.06 103 ALA A C 1
ATOM 777 O O . ALA A 1 103 ? -9.806 4.950 1.425 1.00 78.06 103 ALA A O 1
ATOM 778 N N . ARG A 1 104 ? -7.663 4.382 1.107 1.00 82.31 104 ARG A N 1
ATOM 779 C CA . ARG A 1 104 ? -7.777 4.150 -0.333 1.00 82.31 104 ARG A CA 1
ATOM 780 C C . ARG A 1 104 ? -7.390 2.719 -0.630 1.00 82.31 104 ARG A C 1
ATOM 782 O O . ARG A 1 104 ? -6.558 2.148 0.079 1.00 82.31 104 ARG A O 1
ATOM 789 N N . ARG A 1 105 ? -7.959 2.153 -1.689 1.00 79.38 105 ARG A N 1
ATOM 790 C CA . ARG A 1 105 ? -7.402 0.928 -2.250 1.00 79.38 105 ARG A CA 1
ATOM 791 C C . ARG A 1 105 ? -5.975 1.225 -2.705 1.00 79.38 105 ARG A C 1
ATOM 793 O O . ARG A 1 105 ? -5.698 2.312 -3.222 1.00 79.38 105 ARG A O 1
ATOM 800 N N . ARG A 1 106 ? -5.049 0.300 -2.471 1.00 78.50 106 ARG A N 1
ATOM 801 C CA . ARG A 1 106 ? -3.664 0.494 -2.904 1.00 78.50 106 ARG A CA 1
ATOM 802 C C . ARG A 1 106 ? -3.615 0.738 -4.419 1.00 78.50 106 ARG A C 1
ATOM 804 O O . ARG A 1 106 ? -4.351 0.113 -5.173 1.00 78.50 106 ARG A O 1
ATOM 811 N N . GLY A 1 107 ? -2.775 1.673 -4.861 1.00 73.25 107 GLY A N 1
ATOM 812 C CA . GLY A 1 107 ? -2.693 2.073 -6.271 1.00 73.25 107 GLY A CA 1
ATOM 813 C C . GLY A 1 107 ? -3.768 3.067 -6.729 1.00 73.25 107 GLY A C 1
ATOM 814 O O . GLY A 1 107 ? -3.618 3.650 -7.797 1.00 73.25 107 GLY A O 1
ATOM 815 N N . GLU A 1 108 ? -4.808 3.332 -5.931 1.00 80.12 108 GLU A N 1
ATOM 816 C CA . GLU A 1 108 ? -5.766 4.408 -6.209 1.00 80.12 108 GLU A CA 1
ATOM 817 C C . GLU A 1 108 ? -5.326 5.729 -5.553 1.00 80.12 108 GLU A C 1
ATOM 819 O O . GLU A 1 108 ? -4.671 5.697 -4.508 1.00 80.12 108 GLU A O 1
ATOM 824 N N . PRO A 1 109 ? -5.666 6.899 -6.132 1.00 73.00 109 PRO A N 1
ATOM 825 C CA . PRO A 1 109 ? -5.189 8.194 -5.641 1.00 73.00 109 PRO A CA 1
ATOM 826 C C . PRO A 1 109 ? -6.022 8.779 -4.493 1.00 73.00 109 PRO A C 1
ATOM 828 O O . PRO A 1 109 ? -5.511 9.593 -3.726 1.00 73.00 109 PRO A O 1
ATOM 831 N N . SER A 1 110 ? -7.302 8.416 -4.372 1.00 75.31 110 SER A N 1
ATOM 832 C CA . SER A 1 110 ? -8.243 9.139 -3.510 1.00 75.31 110 SER A CA 1
ATOM 833 C C . SER A 1 110 ? -8.717 8.285 -2.332 1.00 75.31 110 SER A C 1
ATOM 835 O O . SER A 1 110 ? -9.305 7.226 -2.548 1.00 75.31 110 SER A O 1
ATOM 837 N N . PRO A 1 111 ? -8.500 8.730 -1.081 1.00 75.88 111 PRO A N 1
ATOM 838 C CA . PRO A 1 111 ? -9.061 8.057 0.078 1.00 75.88 111 PRO A CA 1
ATOM 839 C C . PRO A 1 111 ? -10.574 8.248 0.148 1.00 75.88 111 PRO A C 1
ATOM 841 O O . PRO A 1 111 ? -11.108 9.314 -0.154 1.00 75.88 111 PRO A O 1
ATOM 844 N N . THR A 1 112 ? -11.252 7.204 0.603 1.00 76.31 112 THR A N 1
ATOM 845 C CA . THR A 1 112 ? -12.680 7.191 0.901 1.00 76.31 112 THR A CA 1
ATOM 846 C C . THR A 1 112 ? -12.861 7.028 2.406 1.00 76.31 112 THR A C 1
ATOM 848 O O . THR A 1 112 ? -12.143 6.262 3.050 1.00 76.31 112 THR A O 1
ATOM 851 N N . ALA A 1 113 ? -13.813 7.764 2.980 1.00 74.19 113 ALA A N 1
ATOM 852 C CA . ALA A 1 113 ? -14.185 7.589 4.377 1.00 74.19 113 ALA A CA 1
ATOM 853 C C . ALA A 1 113 ? -14.925 6.254 4.551 1.00 74.19 113 ALA A C 1
ATOM 855 O O . ALA A 1 113 ? -15.946 6.005 3.909 1.00 74.19 113 ALA A O 1
ATOM 856 N N . MET A 1 114 ? -14.412 5.405 5.433 1.00 71.00 114 MET A N 1
ATOM 857 C CA . MET A 1 114 ? -14.963 4.103 5.787 1.00 71.00 114 MET A CA 1
ATOM 858 C C . MET A 1 114 ? -15.335 4.100 7.264 1.00 71.00 114 MET A C 1
ATOM 860 O O . MET A 1 114 ? -14.634 4.678 8.092 1.00 71.00 114 MET A O 1
ATOM 864 N N . LYS A 1 115 ? -16.440 3.436 7.603 1.00 72.62 115 LYS A N 1
ATOM 865 C CA . LYS A 1 115 ? -16.863 3.238 8.991 1.00 72.62 115 LYS A CA 1
ATOM 866 C C . LYS A 1 115 ? -16.600 1.795 9.395 1.00 72.62 115 LYS A C 1
ATOM 868 O O . LYS A 1 115 ? -17.228 0.886 8.859 1.00 72.62 115 LYS A O 1
ATOM 873 N N . LEU A 1 116 ? -15.700 1.594 10.350 1.00 74.38 116 LEU A N 1
ATOM 874 C CA . LEU A 1 116 ? -15.464 0.301 10.977 1.00 74.38 116 LEU A CA 1
ATOM 875 C C . LEU A 1 116 ? -16.400 0.156 12.176 1.00 74.38 116 LEU A C 1
ATOM 877 O O . LEU A 1 116 ? -16.358 0.968 13.101 1.00 74.38 116 LEU A O 1
ATOM 881 N N . GLN A 1 117 ? -17.246 -0.870 12.162 1.00 75.56 117 GLN A N 1
ATOM 882 C CA . GLN A 1 117 ? -18.125 -1.165 13.288 1.00 75.56 117 GLN A CA 1
ATOM 883 C C . GLN A 1 117 ? -17.319 -1.705 14.471 1.00 75.56 117 GLN A C 1
ATOM 885 O O . GLN A 1 117 ? -16.531 -2.638 14.324 1.00 75.56 117 GLN A O 1
ATOM 890 N N . ILE A 1 118 ? -17.553 -1.141 15.653 1.00 71.69 118 ILE A N 1
ATOM 891 C CA . ILE A 1 118 ? -16.995 -1.629 16.910 1.00 71.69 118 ILE A CA 1
ATOM 892 C C . ILE A 1 118 ? -17.942 -2.695 17.471 1.00 71.69 118 ILE A C 1
ATOM 894 O O . ILE A 1 118 ? -19.112 -2.391 17.728 1.00 71.69 118 ILE A O 1
ATOM 898 N N . PRO A 1 119 ? -17.474 -3.939 17.686 1.00 74.56 119 PRO A N 1
ATOM 899 C CA . PRO A 1 119 ? -18.274 -4.949 18.360 1.00 74.56 119 PRO A CA 1
ATOM 900 C C . PRO A 1 119 ? -18.675 -4.483 19.763 1.00 74.56 119 PRO A C 1
ATOM 902 O O . PRO A 1 119 ? -17.840 -3.969 20.514 1.00 74.56 119 PRO A O 1
ATOM 905 N N . LEU A 1 120 ? -19.940 -4.704 20.126 1.00 72.88 120 LEU A N 1
ATOM 906 C CA . LEU A 1 120 ? -20.468 -4.343 21.443 1.00 72.88 120 LEU A CA 1
ATOM 907 C C . LEU A 1 120 ? -19.622 -4.956 22.569 1.00 72.88 120 LEU A C 1
ATOM 909 O O . LEU A 1 120 ? -19.276 -6.139 22.533 1.00 72.88 120 LEU A O 1
ATOM 913 N N . GLY A 1 121 ? -19.295 -4.149 23.576 1.00 72.56 121 GLY A N 1
ATOM 914 C CA . GLY A 1 121 ? -18.462 -4.539 24.716 1.00 72.56 121 GLY A CA 1
ATOM 915 C C . GLY A 1 121 ? -16.951 -4.452 24.469 1.00 72.56 121 GLY A C 1
ATOM 916 O O . GLY A 1 121 ? -16.175 -4.697 25.396 1.00 72.56 121 GLY A O 1
ATOM 917 N N . GLN A 1 122 ? -16.504 -4.107 23.255 1.00 74.75 122 GLN A N 1
ATOM 918 C CA . GLN A 1 122 ? -15.084 -3.889 22.941 1.00 74.75 122 GLN A CA 1
ATOM 919 C C . GLN A 1 122 ? -14.679 -2.410 22.899 1.00 74.75 122 GLN A C 1
ATOM 921 O O . GLN A 1 122 ? -13.518 -2.103 22.636 1.00 74.75 122 GLN A O 1
ATOM 926 N N . GLU A 1 123 ? -15.588 -1.487 23.214 1.00 72.50 123 GLU A N 1
ATOM 927 C CA . GLU A 1 123 ? -15.397 -0.044 23.047 1.00 72.50 123 GLU A CA 1
ATOM 928 C C . GLU A 1 123 ? -14.176 0.458 23.821 1.00 72.50 123 GLU A C 1
ATOM 930 O O . GLU A 1 123 ? -13.318 1.136 23.263 1.00 72.50 123 GLU A O 1
ATOM 935 N N . LYS A 1 124 ? -14.048 0.066 25.096 1.00 69.75 124 LYS A N 1
ATOM 936 C CA . LYS A 1 124 ? -12.913 0.469 25.944 1.00 69.75 124 LYS A CA 1
ATOM 937 C C . LYS A 1 124 ? -11.582 -0.088 25.452 1.00 69.75 124 LYS A C 1
ATOM 939 O O . LYS A 1 124 ? -10.574 0.607 25.516 1.00 69.75 124 LYS A O 1
ATOM 944 N N . LYS A 1 125 ? -11.580 -1.334 24.968 1.00 74.69 125 LYS A N 1
ATOM 945 C CA . LYS A 1 125 ? -10.372 -1.992 24.459 1.00 74.69 125 LYS A CA 1
ATOM 946 C C . LYS A 1 125 ? -9.888 -1.300 23.189 1.00 74.69 125 LYS A C 1
ATOM 948 O O . LYS A 1 125 ? -8.707 -0.994 23.080 1.00 74.69 125 LYS A O 1
ATOM 953 N N . ILE A 1 126 ? -10.807 -1.020 22.268 1.00 73.00 126 ILE A N 1
ATOM 954 C CA . ILE A 1 126 ? -10.492 -0.313 21.030 1.00 73.00 126 ILE A CA 1
ATOM 955 C C . ILE A 1 126 ? -10.042 1.120 21.329 1.00 73.00 126 ILE A C 1
ATOM 957 O O . ILE A 1 126 ? -9.012 1.538 20.816 1.00 73.00 126 ILE A O 1
ATOM 961 N N . ALA A 1 127 ? -10.728 1.847 22.217 1.00 69.62 127 ALA A N 1
ATOM 962 C CA . ALA A 1 127 ? -10.308 3.189 22.625 1.00 69.62 127 ALA A CA 1
ATOM 963 C C . ALA A 1 127 ? -8.880 3.209 23.200 1.00 69.62 127 ALA A C 1
ATOM 965 O O . ALA A 1 127 ? -8.088 4.078 22.847 1.00 69.62 127 ALA A O 1
ATOM 966 N N . GLN A 1 128 ? -8.521 2.224 24.031 1.00 71.19 128 GLN A N 1
ATOM 967 C CA . GLN A 1 128 ? -7.167 2.105 24.570 1.00 71.19 128 GLN A CA 1
ATOM 968 C C . GLN A 1 128 ? -6.125 1.828 23.474 1.00 71.19 128 GLN A C 1
ATOM 970 O O . GLN A 1 128 ? -5.086 2.480 23.445 1.00 71.19 128 GLN A O 1
ATOM 975 N N . GLN A 1 129 ? -6.412 0.909 22.548 1.00 72.12 129 GLN A N 1
ATOM 976 C CA . GLN A 1 129 ? -5.512 0.611 21.428 1.00 72.12 129 GLN A CA 1
ATOM 977 C C . GLN A 1 129 ? -5.293 1.831 20.524 1.00 72.12 129 GLN A C 1
ATOM 979 O O . GLN A 1 129 ? -4.187 2.051 20.039 1.00 72.12 129 GLN A O 1
ATOM 984 N N . LEU A 1 130 ? -6.326 2.649 20.315 1.00 68.81 130 LEU A N 1
ATOM 985 C CA . LEU A 1 130 ? -6.214 3.879 19.533 1.00 68.81 130 LEU A CA 1
ATOM 986 C C . LEU A 1 130 ? -5.333 4.927 20.207 1.00 68.81 130 LEU A C 1
ATOM 988 O O . LEU A 1 130 ? -4.542 5.567 19.523 1.00 68.81 130 LEU A O 1
ATOM 992 N N . GLU A 1 131 ? -5.431 5.084 21.527 1.00 66.75 131 GLU A N 1
ATOM 993 C CA . GLU A 1 131 ? -4.539 5.974 22.278 1.00 66.75 131 GLU A CA 1
ATOM 994 C C . GLU A 1 131 ? -3.085 5.491 22.245 1.00 66.75 131 GLU A C 1
ATOM 996 O O . GLU A 1 131 ? -2.171 6.302 22.103 1.00 66.75 131 GLU A O 1
ATOM 1001 N N . GLU A 1 132 ? -2.851 4.177 22.305 1.00 68.06 132 GLU A N 1
ATOM 1002 C CA . GLU A 1 132 ? -1.512 3.594 22.152 1.00 68.06 132 GLU A CA 1
ATOM 1003 C C . GLU A 1 132 ? -0.932 3.886 20.759 1.00 68.06 132 GLU A C 1
ATOM 1005 O O . GLU A 1 132 ? 0.198 4.366 20.646 1.00 68.06 132 GLU A O 1
ATOM 1010 N N . VAL A 1 133 ? -1.720 3.682 19.697 1.00 63.62 133 VAL A N 1
ATOM 1011 C CA . VAL A 1 133 ? -1.316 4.006 18.318 1.00 63.62 133 VAL A CA 1
ATOM 1012 C C . VAL A 1 133 ? -1.088 5.509 18.147 1.00 63.62 133 VAL A C 1
ATOM 1014 O O . VAL A 1 133 ? -0.072 5.909 17.584 1.00 63.62 133 VAL A O 1
ATOM 1017 N N . ALA A 1 134 ? -1.979 6.357 18.663 1.00 61.81 134 ALA A N 1
ATOM 1018 C CA . ALA A 1 134 ? -1.819 7.809 18.616 1.00 61.81 134 ALA A CA 1
ATOM 1019 C C . ALA A 1 134 ? -0.564 8.264 19.376 1.00 61.81 134 ALA A C 1
ATOM 1021 O O . ALA A 1 134 ? 0.147 9.157 18.918 1.00 61.81 134 ALA A O 1
ATOM 1022 N N . GLY A 1 135 ? -0.263 7.634 20.513 1.00 60.66 135 GLY A N 1
ATOM 1023 C CA . GLY A 1 135 ? 0.974 7.841 21.258 1.00 60.66 135 GLY A CA 1
ATOM 1024 C C . GLY A 1 135 ? 2.208 7.505 20.425 1.00 60.66 135 GLY A C 1
ATOM 1025 O O . GLY A 1 135 ? 3.114 8.330 20.332 1.00 60.66 135 GLY A O 1
ATOM 1026 N N . LEU A 1 136 ? 2.217 6.347 19.759 1.00 61.66 136 LEU A N 1
ATOM 1027 C CA . LEU A 1 136 ? 3.313 5.937 18.877 1.00 61.66 136 LEU A CA 1
ATOM 1028 C C . LEU A 1 136 ? 3.496 6.905 17.703 1.00 61.66 136 LEU A C 1
ATOM 1030 O O . LEU A 1 136 ? 4.615 7.347 17.453 1.00 61.66 136 LEU A O 1
ATOM 1034 N N . LEU A 1 137 ? 2.407 7.298 17.037 1.00 54.75 137 LEU A N 1
ATOM 1035 C CA . LEU A 1 137 ? 2.445 8.245 15.920 1.00 54.75 137 LEU A CA 1
ATOM 1036 C C . LEU A 1 137 ? 2.985 9.620 16.336 1.00 54.75 137 LEU A C 1
ATOM 1038 O O . LEU A 1 137 ? 3.777 10.197 15.604 1.00 54.75 137 LEU A O 1
ATOM 1042 N N . ARG A 1 138 ? 2.641 10.121 17.532 1.00 63.31 138 ARG A N 1
ATOM 1043 C CA . ARG A 1 138 ? 3.207 11.377 18.072 1.00 63.31 138 ARG A CA 1
ATOM 1044 C C . ARG A 1 138 ? 4.710 11.295 18.349 1.00 63.31 138 ARG A C 1
ATOM 1046 O O . ARG A 1 138 ? 5.364 12.326 18.444 1.00 63.31 138 ARG A O 1
ATOM 1053 N N . THR A 1 139 ? 5.239 10.090 18.550 1.00 57.09 139 THR A N 1
ATOM 1054 C CA . THR A 1 139 ? 6.670 9.861 18.808 1.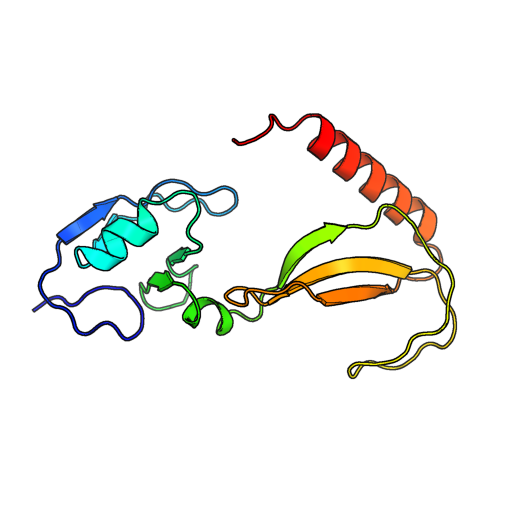00 57.09 139 THR A CA 1
ATOM 1055 C C . THR A 1 139 ? 7.465 9.515 17.554 1.00 57.09 139 THR A C 1
ATOM 1057 O O . THR A 1 139 ? 8.692 9.439 17.623 1.00 57.09 139 THR A O 1
ATOM 1060 N N . MET A 1 140 ? 6.800 9.305 16.414 1.00 45.66 140 MET A N 1
ATOM 1061 C CA . MET A 1 140 ? 7.494 9.104 15.149 1.00 45.66 140 MET A CA 1
ATOM 1062 C C . MET A 1 140 ? 8.043 10.448 14.655 1.00 45.66 140 MET A C 1
ATOM 1064 O O . MET A 1 140 ? 7.310 11.435 14.664 1.00 45.66 140 MET A O 1
ATOM 1068 N N . PRO A 1 141 ? 9.322 10.515 14.248 1.00 43.28 141 PRO A N 1
ATOM 1069 C CA . PRO A 1 141 ? 9.865 11.720 13.638 1.00 43.28 141 PRO A CA 1
ATOM 1070 C C . PRO A 1 141 ? 9.104 12.020 12.344 1.00 43.28 141 PRO A C 1
ATOM 1072 O O . PRO A 1 141 ? 8.804 11.092 11.588 1.00 43.28 141 PRO A O 1
ATOM 1075 N N . ASP A 1 142 ? 8.813 13.299 12.098 1.00 42.47 142 ASP A N 1
ATOM 1076 C CA . ASP A 1 142 ? 8.266 13.746 10.818 1.00 42.47 142 ASP A CA 1
ATOM 1077 C C . ASP A 1 142 ? 9.211 13.284 9.702 1.00 42.47 142 ASP A C 1
ATOM 1079 O O . ASP A 1 142 ? 10.397 13.624 9.678 1.00 42.47 142 ASP A O 1
ATOM 1083 N N . ILE A 1 143 ? 8.697 12.433 8.817 1.00 40.19 143 ILE A N 1
ATOM 1084 C CA . ILE A 1 143 ? 9.413 12.009 7.619 1.00 40.19 143 ILE A CA 1
ATOM 1085 C C . ILE A 1 143 ? 9.116 13.078 6.563 1.00 40.19 143 ILE A C 1
ATOM 1087 O O . ILE A 1 143 ? 8.076 13.012 5.908 1.00 40.19 143 ILE A O 1
ATOM 1091 N N . GLU A 1 144 ? 9.987 14.088 6.475 1.00 32.78 144 GLU A N 1
ATOM 1092 C CA . GLU A 1 144 ? 10.045 15.040 5.349 1.00 32.78 144 GLU A CA 1
ATOM 1093 C C . GLU A 1 144 ? 10.509 14.366 4.047 1.00 32.78 144 GLU A C 1
ATOM 1095 O O . GLU A 1 144 ? 11.439 13.522 4.095 1.00 32.78 144 GLU A O 1
#

pLDDT: mean 71.07, std 16.32, range [31.08, 95.88]

Secondary structure (DSSP, 8-state):
-PPPSBTT------EEEEPPPBTTB----EEEE-HHHHHHHH-TTS-EEE--TTS-S-EEEGGGGGGS--EEEEEEEEEEEE-PPPPSSS---SS-EEEEEEEEETT-S--EEEEEEEPTT-HHHHHHHHHHHHHHHHHSPP--

Organism: NCBI:txid402236